Protein AF-A0A3D2M6X4-F1 (afdb_monomer_lite)

Structure (mmCIF, N/CA/C/O ba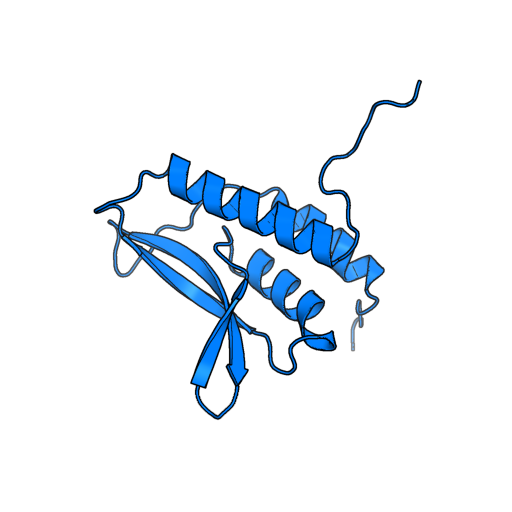ckbone):
data_AF-A0A3D2M6X4-F1
#
_entry.id   AF-A0A3D2M6X4-F1
#
loop_
_atom_site.group_PDB
_atom_site.id
_atom_site.type_symbol
_atom_site.label_atom_id
_atom_site.label_alt_id
_atom_site.label_comp_id
_atom_site.label_asym_id
_atom_site.label_entity_id
_atom_site.label_seq_id
_atom_site.pdbx_PDB_ins_code
_atom_site.Cartn_x
_atom_site.Cartn_y
_atom_site.Cartn_z
_atom_site.occupancy
_atom_site.B_iso_or_equiv
_atom_site.auth_seq_id
_atom_site.auth_comp_id
_atom_site.auth_asym_id
_atom_site.auth_atom_id
_atom_site.pdbx_PDB_model_num
ATOM 1 N N . MET A 1 1 ? 11.487 24.026 19.784 1.00 36.03 1 MET A N 1
ATOM 2 C CA . MET A 1 1 ? 10.449 23.000 19.542 1.00 36.03 1 MET A CA 1
ATOM 3 C C . MET A 1 1 ? 9.763 23.376 18.241 1.00 36.03 1 MET A C 1
ATOM 5 O O . MET A 1 1 ? 8.984 24.315 18.248 1.00 36.03 1 MET A O 1
ATOM 9 N N . LEU A 1 2 ? 10.165 22.782 17.115 1.00 38.72 2 LEU A N 1
ATOM 10 C CA . LEU A 1 2 ? 9.699 23.181 15.782 1.00 38.72 2 LEU A CA 1
ATOM 11 C C . LEU A 1 2 ? 8.630 22.203 15.272 1.00 38.72 2 LEU A C 1
ATOM 13 O O . LEU A 1 2 ? 8.917 21.027 15.087 1.00 38.72 2 LEU A O 1
ATOM 17 N N . ASN A 1 3 ? 7.448 22.786 15.049 1.00 37.22 3 ASN A N 1
ATOM 18 C CA . ASN A 1 3 ? 6.374 22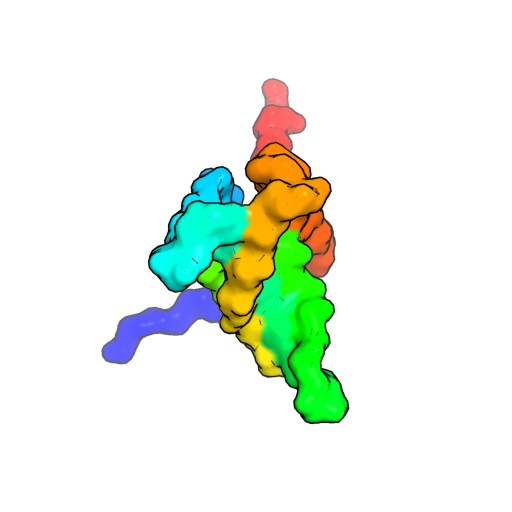.464 14.106 1.00 37.22 3 ASN A CA 1
ATOM 19 C C . ASN A 1 3 ? 5.630 21.128 14.243 1.00 37.22 3 ASN A C 1
ATOM 21 O O . ASN A 1 3 ? 6.162 20.069 13.941 1.00 37.22 3 ASN A O 1
ATOM 25 N N . ALA A 1 4 ? 4.339 21.221 14.578 1.00 44.97 4 ALA A N 1
ATOM 26 C CA . ALA A 1 4 ? 3.340 20.214 14.236 1.00 44.97 4 ALA A CA 1
ATOM 27 C C . ALA A 1 4 ? 2.764 20.543 12.845 1.00 44.97 4 ALA A C 1
ATOM 29 O O . ALA A 1 4 ? 2.115 21.583 12.712 1.00 44.97 4 ALA A O 1
ATOM 30 N N . PRO A 1 5 ? 2.974 19.712 11.813 1.00 55.03 5 PRO A N 1
ATOM 31 C CA . PRO A 1 5 ? 2.240 19.798 10.561 1.00 55.03 5 PRO A CA 1
ATOM 32 C C . PRO A 1 5 ? 1.210 18.660 10.515 1.00 55.03 5 PRO A C 1
ATOM 34 O O . PRO A 1 5 ? 1.359 17.712 9.753 1.00 55.03 5 PRO A O 1
ATOM 37 N N . ASP A 1 6 ? 0.199 18.697 11.384 1.00 58.09 6 ASP A N 1
ATOM 38 C CA . ASP A 1 6 ? -0.730 17.566 11.548 1.00 58.09 6 ASP A CA 1
ATOM 39 C C . ASP A 1 6 ? -2.184 17.942 11.252 1.00 58.09 6 ASP A C 1
ATOM 41 O O . ASP A 1 6 ? -3.115 17.482 11.915 1.00 58.09 6 ASP A O 1
ATOM 45 N N . THR A 1 7 ? -2.419 18.770 10.230 1.00 69.00 7 THR A N 1
ATOM 46 C CA . THR A 1 7 ? -3.751 18.787 9.617 1.00 69.00 7 THR A CA 1
ATOM 47 C C . THR A 1 7 ? -3.844 17.699 8.552 1.00 69.00 7 THR A C 1
ATOM 49 O O . THR A 1 7 ? -2.894 17.424 7.821 1.00 69.00 7 THR A O 1
ATOM 52 N N . ILE A 1 8 ? -5.025 17.088 8.413 1.00 66.44 8 ILE A N 1
ATOM 53 C CA . ILE A 1 8 ? -5.297 16.100 7.355 1.00 66.44 8 ILE A CA 1
ATOM 54 C C . ILE A 1 8 ? -4.967 16.681 5.968 1.00 66.44 8 ILE A C 1
ATOM 56 O O . ILE A 1 8 ? -4.516 15.954 5.092 1.00 66.44 8 ILE A O 1
ATOM 60 N N . LYS A 1 9 ? -5.138 17.995 5.763 1.00 68.19 9 LYS A N 1
ATOM 61 C CA . LYS A 1 9 ? -4.785 18.674 4.507 1.00 68.19 9 LYS A CA 1
ATOM 62 C C . LYS A 1 9 ? -3.282 18.621 4.214 1.00 68.19 9 LYS A C 1
ATOM 64 O O . LYS A 1 9 ? -2.916 18.292 3.089 1.00 68.19 9 LYS A O 1
ATOM 69 N N . ASP A 1 10 ? -2.440 18.863 5.215 1.00 76.69 10 ASP A N 1
ATOM 70 C CA . ASP A 1 10 ? -0.980 18.808 5.064 1.00 76.69 10 ASP A CA 1
ATOM 71 C C . ASP A 1 10 ? -0.510 17.382 4.764 1.00 76.69 10 ASP A C 1
ATOM 73 O O . ASP A 1 10 ? 0.321 17.160 3.886 1.00 76.69 10 ASP A O 1
ATOM 77 N N . GLN A 1 11 ? -1.119 16.394 5.422 1.00 70.69 11 GLN A N 1
ATOM 78 C CA . GLN A 1 11 ? -0.816 14.981 5.199 1.00 70.69 11 GLN A CA 1
ATOM 79 C C . GLN A 1 11 ? -1.263 14.503 3.805 1.00 70.69 11 GLN A C 1
ATOM 81 O O . GLN A 1 11 ? -0.564 13.724 3.161 1.00 70.69 11 GLN A O 1
ATOM 86 N N . ARG A 1 12 ? -2.388 15.014 3.282 1.00 76.50 12 ARG A N 1
ATOM 87 C CA . ARG A 1 12 ? -2.836 14.756 1.900 1.00 76.50 12 ARG A CA 1
ATOM 88 C C . ARG A 1 12 ? -1.879 15.346 0.865 1.00 76.50 12 ARG A C 1
ATOM 90 O O . ARG A 1 12 ? -1.512 14.657 -0.082 1.00 76.50 12 ARG A O 1
ATOM 97 N N . ALA A 1 13 ? -1.455 16.597 1.053 1.00 77.75 13 ALA A N 1
ATOM 98 C CA . ALA A 1 13 ? -0.470 17.238 0.182 1.00 77.75 13 ALA A CA 1
ATOM 99 C C . ALA A 1 13 ? 0.874 16.492 0.212 1.00 77.75 13 ALA A C 1
ATOM 101 O O . ALA A 1 13 ? 1.502 16.293 -0.827 1.00 77.75 13 ALA A O 1
ATOM 102 N N . ARG A 1 14 ? 1.270 16.004 1.392 1.00 78.56 14 ARG A N 1
ATOM 103 C CA . ARG A 1 14 ? 2.463 15.176 1.557 1.00 78.56 14 ARG A CA 1
ATOM 104 C C . ARG A 1 14 ? 2.349 13.834 0.842 1.00 78.56 14 ARG A C 1
ATOM 106 O O . ARG A 1 14 ? 3.314 13.416 0.209 1.00 78.56 14 ARG A O 1
ATOM 113 N N . LEU A 1 15 ? 1.186 13.178 0.893 1.00 80.44 15 LEU A N 1
ATOM 114 C CA . LEU A 1 15 ? 0.968 11.930 0.157 1.00 80.44 15 LEU A CA 1
ATOM 115 C C . LEU A 1 15 ? 1.148 12.153 -1.348 1.00 80.44 15 LEU A C 1
ATOM 117 O O . LEU A 1 15 ? 1.831 11.370 -1.998 1.00 80.44 15 LEU A O 1
ATOM 121 N N . LEU A 1 16 ? 0.604 13.250 -1.885 1.00 80.25 16 LEU A N 1
ATOM 122 C CA . LEU A 1 16 ? 0.781 13.611 -3.293 1.00 80.25 16 LEU A CA 1
ATOM 123 C C . LEU A 1 16 ? 2.257 13.812 -3.653 1.00 80.25 16 LEU A C 1
ATOM 125 O O . LEU A 1 16 ? 2.688 13.326 -4.693 1.00 80.25 16 LEU A O 1
ATOM 129 N N . SER A 1 17 ? 3.044 14.480 -2.802 1.00 79.38 17 SER A N 1
ATOM 130 C CA . SER A 1 17 ? 4.460 14.727 -3.097 1.00 79.38 17 SER A CA 1
ATOM 131 C C . SER A 1 17 ? 5.309 13.455 -3.075 1.00 79.38 17 SER A C 1
ATOM 133 O O . SER A 1 17 ? 6.192 13.300 -3.914 1.00 79.38 17 SER A O 1
ATOM 135 N N . VAL A 1 18 ? 5.050 12.533 -2.142 1.00 80.81 18 VAL A N 1
ATOM 136 C CA . VAL A 1 18 ? 5.830 11.284 -2.022 1.00 80.81 18 VAL A CA 1
ATOM 137 C C . VAL A 1 18 ? 5.365 10.205 -3.005 1.00 80.81 18 VAL A C 1
ATOM 139 O O . VAL A 1 18 ? 6.165 9.362 -3.408 1.00 80.81 18 VAL A O 1
ATOM 142 N N . ALA A 1 19 ? 4.109 10.265 -3.463 1.00 78.75 19 ALA A N 1
ATOM 143 C CA . ALA A 1 19 ? 3.571 9.385 -4.500 1.00 78.75 19 ALA A CA 1
ATOM 144 C C . ALA A 1 19 ? 4.159 9.652 -5.901 1.00 78.75 19 ALA A C 1
ATOM 146 O O . ALA A 1 19 ? 3.907 8.883 -6.823 1.00 78.75 19 ALA A O 1
ATOM 147 N N . LEU A 1 20 ? 4.972 10.699 -6.084 1.00 78.50 20 LEU A N 1
ATOM 148 C CA . LEU A 1 20 ? 5.693 10.944 -7.341 1.00 78.50 20 LEU A CA 1
ATOM 149 C C . LEU A 1 20 ? 6.860 9.968 -7.565 1.00 78.50 20 LEU A C 1
ATOM 151 O O . LEU A 1 20 ? 7.387 9.881 -8.672 1.00 78.50 20 LEU A O 1
ATOM 155 N N . ILE A 1 21 ? 7.282 9.242 -6.528 1.00 82.12 21 ILE A N 1
ATOM 156 C CA . ILE A 1 21 ? 8.440 8.349 -6.592 1.00 82.12 21 ILE A CA 1
ATOM 157 C C . ILE A 1 21 ? 7.980 6.955 -7.027 1.00 82.12 21 ILE A C 1
ATOM 159 O O . ILE A 1 21 ? 7.224 6.302 -6.314 1.00 82.12 21 ILE A O 1
ATOM 163 N N . GLU A 1 22 ? 8.452 6.473 -8.177 1.00 83.88 22 GLU A N 1
ATOM 164 C CA . GLU A 1 22 ? 8.114 5.142 -8.723 1.00 83.88 22 GLU A CA 1
ATOM 165 C C . GLU A 1 22 ? 9.328 4.203 -8.819 1.00 83.88 22 GLU A C 1
ATOM 167 O O . GLU A 1 22 ? 9.406 3.298 -9.657 1.00 83.88 22 GLU A O 1
ATOM 172 N N . GLU A 1 23 ? 10.309 4.415 -7.946 1.00 80.38 23 GLU A N 1
ATOM 173 C CA . GLU A 1 23 ? 11.530 3.622 -7.903 1.00 80.38 23 GLU A CA 1
ATOM 174 C C . GLU A 1 23 ? 11.550 2.694 -6.691 1.00 80.38 23 GLU A C 1
ATOM 176 O O . GLU A 1 23 ? 11.351 3.114 -5.553 1.00 80.38 23 GLU A O 1
ATOM 181 N N . PHE A 1 24 ? 11.823 1.413 -6.944 1.00 79.50 24 PHE A N 1
ATOM 182 C CA . PHE A 1 24 ? 12.049 0.439 -5.882 1.00 79.50 24 PHE A CA 1
ATOM 183 C C . PHE A 1 24 ? 13.455 0.578 -5.319 1.00 79.50 24 PHE A C 1
ATOM 185 O O . PHE A 1 24 ? 14.435 0.518 -6.068 1.00 79.50 24 PHE A O 1
ATOM 192 N N . GLN A 1 25 ? 13.550 0.641 -3.994 1.00 75.38 25 GLN A N 1
ATOM 193 C CA . GLN A 1 25 ? 14.817 0.437 -3.308 1.00 75.38 25 GLN A CA 1
ATOM 194 C C . GLN A 1 25 ? 15.280 -1.016 -3.496 1.00 75.38 25 GLN A C 1
ATOM 196 O O . GLN A 1 25 ? 14.488 -1.968 -3.488 1.00 75.38 25 GLN A O 1
ATOM 201 N N . VAL A 1 26 ? 16.585 -1.192 -3.700 1.00 69.00 26 VAL A N 1
ATOM 202 C CA . VAL A 1 26 ? 17.198 -2.523 -3.721 1.00 69.00 26 VAL A CA 1
ATOM 203 C C . VAL A 1 26 ? 17.213 -3.052 -2.292 1.00 69.00 26 VAL A C 1
ATOM 205 O O . VAL A 1 26 ? 17.621 -2.348 -1.374 1.00 69.00 26 VAL A O 1
ATOM 208 N N . ASN A 1 27 ? 16.772 -4.293 -2.097 1.00 69.62 27 ASN A N 1
ATOM 209 C CA . ASN A 1 27 ? 16.934 -4.949 -0.809 1.00 69.62 27 ASN A CA 1
ATOM 210 C C . ASN A 1 27 ? 18.401 -5.393 -0.668 1.00 69.62 27 ASN A C 1
ATOM 212 O O . ASN A 1 27 ? 18.836 -6.315 -1.357 1.00 69.62 27 ASN A O 1
ATOM 216 N N . GLU A 1 28 ? 19.160 -4.732 0.209 1.00 70.62 28 GLU A N 1
ATOM 217 C CA . GLU A 1 28 ? 20.588 -5.015 0.430 1.00 70.62 28 GLU A CA 1
ATOM 218 C C . GLU A 1 28 ? 20.846 -6.444 0.934 1.00 70.62 28 GLU A C 1
ATOM 220 O O . GLU A 1 28 ? 21.878 -7.037 0.628 1.00 70.62 28 GLU A O 1
ATOM 225 N N . ILE A 1 29 ? 19.892 -7.018 1.673 1.00 72.56 29 ILE A N 1
ATOM 226 C CA . ILE A 1 29 ? 19.977 -8.372 2.237 1.00 72.56 29 ILE A CA 1
ATOM 227 C C . ILE A 1 29 ? 19.613 -9.422 1.178 1.00 72.56 29 ILE A C 1
ATOM 229 O O . ILE A 1 29 ? 20.166 -10.520 1.167 1.00 72.56 29 ILE A O 1
ATOM 233 N N . ALA A 1 30 ? 18.696 -9.091 0.267 1.00 69.94 30 ALA A N 1
ATOM 234 C CA . ALA A 1 30 ? 18.241 -9.977 -0.798 1.00 69.94 30 ALA A CA 1
ATOM 235 C C . ALA A 1 30 ? 18.199 -9.234 -2.150 1.00 69.94 30 ALA A C 1
ATOM 237 O O . ALA A 1 30 ? 17.128 -8.798 -2.568 1.00 69.94 30 ALA A O 1
ATOM 238 N N . PRO A 1 31 ? 19.326 -9.130 -2.881 1.00 68.69 31 PRO A N 1
ATOM 239 C CA . PRO A 1 31 ? 19.444 -8.298 -4.091 1.00 68.69 31 PRO A CA 1
ATOM 240 C C . PRO A 1 31 ? 18.526 -8.696 -5.261 1.00 68.69 31 PRO A C 1
ATOM 242 O O . PRO A 1 31 ? 18.244 -7.888 -6.148 1.00 68.69 31 PRO A O 1
ATOM 245 N N . LEU A 1 32 ? 18.048 -9.947 -5.262 1.00 69.69 32 LEU A N 1
ATOM 246 C CA . LEU A 1 32 ? 17.054 -10.463 -6.213 1.00 69.69 32 LEU A CA 1
ATOM 247 C C . LEU A 1 32 ? 15.610 -10.070 -5.847 1.00 69.69 32 LEU A C 1
ATOM 249 O O . LEU A 1 32 ? 14.692 -10.271 -6.639 1.00 69.69 32 LEU A O 1
ATOM 253 N N . CYS A 1 33 ? 15.403 -9.510 -4.655 1.00 69.75 33 CYS A N 1
ATOM 254 C CA . CYS A 1 33 ? 14.123 -8.998 -4.184 1.00 69.75 33 CYS A CA 1
ATOM 255 C C . CYS A 1 33 ? 14.057 -7.482 -4.369 1.00 69.75 33 CYS A C 1
ATOM 257 O O . CYS A 1 33 ? 15.059 -6.765 -4.284 1.00 69.75 33 CYS A O 1
ATOM 259 N N . ARG A 1 34 ? 12.846 -6.973 -4.588 1.00 74.88 34 ARG A N 1
ATOM 260 C CA . ARG A 1 34 ? 12.573 -5.538 -4.498 1.00 74.88 34 ARG A CA 1
ATOM 261 C C . ARG A 1 34 ? 12.073 -5.231 -3.097 1.00 74.88 34 ARG A C 1
ATOM 263 O O . ARG A 1 34 ? 11.235 -5.959 -2.558 1.00 74.88 34 ARG A O 1
ATOM 270 N N . MET A 1 35 ? 12.624 -4.176 -2.503 1.00 82.00 35 MET A N 1
ATOM 271 C CA . MET A 1 35 ? 12.113 -3.665 -1.244 1.00 82.00 35 MET A CA 1
ATOM 272 C C . MET A 1 35 ? 10.852 -2.862 -1.531 1.00 82.00 35 MET A C 1
ATOM 274 O O . MET A 1 35 ? 10.813 -2.022 -2.429 1.00 82.00 35 MET A O 1
ATOM 278 N N . VAL A 1 36 ? 9.823 -3.157 -0.760 1.00 87.81 36 VAL A N 1
ATOM 279 C CA . VAL A 1 36 ? 8.509 -2.528 -0.827 1.00 87.81 36 VAL A CA 1
ATOM 280 C C . VAL A 1 36 ? 8.020 -2.295 0.585 1.00 87.81 36 VAL A C 1
ATOM 282 O O . VAL A 1 36 ? 8.558 -2.849 1.547 1.00 87.81 36 VAL A O 1
ATOM 285 N N . TRP A 1 37 ? 6.978 -1.493 0.713 1.00 90.94 37 TRP A N 1
ATOM 286 C CA . TRP A 1 37 ? 6.449 -1.137 2.014 1.00 90.94 37 TRP A CA 1
ATOM 287 C C . TRP A 1 37 ? 4.953 -1.399 2.079 1.00 90.94 37 TRP A C 1
ATOM 289 O O . TRP A 1 37 ? 4.227 -1.200 1.109 1.00 90.94 37 TRP A O 1
ATOM 299 N N . GLY A 1 38 ? 4.497 -1.874 3.229 1.00 91.44 38 GLY A N 1
ATOM 300 C CA . GLY A 1 38 ? 3.085 -2.036 3.545 1.00 91.44 38 GLY A CA 1
ATOM 301 C C . GLY A 1 38 ? 2.741 -1.254 4.801 1.00 91.44 38 GLY A C 1
ATOM 302 O O . GLY A 1 38 ? 3.610 -0.921 5.607 1.00 91.44 38 GLY A O 1
ATOM 303 N N . VAL A 1 39 ? 1.463 -0.966 4.984 1.00 92.44 39 VAL A N 1
ATOM 304 C CA . VAL A 1 39 ? 0.915 -0.474 6.239 1.00 92.44 39 VAL A CA 1
ATOM 305 C C . VAL A 1 39 ? 0.206 -1.631 6.913 1.00 92.44 39 VAL A C 1
ATOM 307 O O . VAL A 1 39 ? -0.681 -2.253 6.331 1.00 92.44 39 VAL A O 1
ATOM 310 N N . GLN A 1 40 ? 0.582 -1.887 8.161 1.00 92.88 40 GLN A N 1
ATOM 311 C CA . GLN A 1 40 ? -0.037 -2.898 9.009 1.00 92.88 40 GLN A CA 1
ATOM 312 C C . GLN A 1 40 ? -0.582 -2.247 10.272 1.00 92.88 40 GLN A C 1
ATOM 314 O O . GLN A 1 40 ? -0.068 -1.224 10.735 1.00 92.88 40 GLN A O 1
ATOM 319 N N . HIS A 1 41 ? -1.587 -2.868 10.875 1.00 90.31 41 HIS A N 1
ATOM 320 C CA . HIS A 1 41 ? -2.008 -2.546 12.235 1.00 90.31 41 HIS A CA 1
ATOM 321 C C . HIS A 1 41 ? -2.196 -3.819 13.062 1.00 90.31 41 HIS A C 1
ATOM 323 O O . HIS A 1 41 ? -2.330 -4.911 12.511 1.00 90.31 41 HIS A O 1
ATOM 329 N N . VAL A 1 42 ? -2.173 -3.690 14.391 1.00 84.62 42 VAL A N 1
ATOM 330 C CA . VAL A 1 42 ? -2.411 -4.827 15.286 1.00 84.62 42 VAL A CA 1
ATOM 331 C C . VAL A 1 42 ? -3.899 -4.923 15.590 1.00 84.62 42 VAL A C 1
ATOM 333 O O . VAL A 1 42 ? -4.480 -3.995 16.153 1.00 84.62 42 VAL A O 1
ATOM 336 N N . ARG A 1 43 ? -4.490 -6.067 15.262 1.00 83.06 43 ARG A N 1
ATOM 337 C CA . ARG A 1 43 ? -5.865 -6.432 15.592 1.00 83.06 43 ARG A CA 1
ATOM 338 C C . ARG A 1 43 ? -5.841 -7.799 16.262 1.00 83.06 43 ARG A C 1
ATOM 340 O O . ARG A 1 43 ? -5.244 -8.726 15.731 1.00 83.06 43 ARG A O 1
ATOM 347 N N . ASP A 1 44 ? -6.426 -7.902 17.454 1.00 85.00 44 ASP A N 1
ATOM 348 C CA . ASP A 1 44 ? -6.489 -9.155 18.225 1.00 85.00 44 ASP A CA 1
ATOM 349 C C . ASP A 1 44 ? -5.110 -9.821 18.438 1.00 85.00 44 ASP A C 1
ATOM 351 O O . ASP A 1 44 ? -4.955 -11.037 18.398 1.00 85.00 44 ASP A O 1
ATOM 355 N N . GLY A 1 45 ? -4.070 -8.999 18.633 1.00 84.88 45 GLY A N 1
ATOM 356 C CA . GLY A 1 45 ? -2.684 -9.454 18.807 1.00 84.88 45 GLY A CA 1
ATOM 357 C C . GLY A 1 45 ? -1.973 -9.869 17.512 1.00 84.88 45 GLY A C 1
ATOM 358 O O . GLY A 1 45 ? -0.781 -10.167 17.548 1.00 84.88 45 GLY A O 1
ATOM 359 N N . GLN A 1 46 ? -2.660 -9.842 16.370 1.00 86.12 46 GLN A N 1
ATOM 360 C CA . GLN A 1 46 ? -2.110 -10.190 15.063 1.00 86.12 46 GLN A CA 1
ATOM 361 C C . GLN A 1 46 ? -1.826 -8.940 14.231 1.00 86.12 46 GLN A C 1
ATOM 363 O O . GLN A 1 46 ? -2.569 -7.960 14.282 1.00 86.12 46 GLN A O 1
ATOM 368 N N . ARG A 1 47 ? -0.739 -8.967 13.453 1.00 85.00 47 ARG A N 1
ATOM 369 C CA . ARG A 1 47 ? -0.471 -7.933 12.447 1.00 85.00 47 ARG A CA 1
ATOM 370 C C . ARG A 1 47 ? -1.323 -8.219 11.218 1.00 85.00 47 ARG A C 1
ATOM 372 O O . ARG A 1 47 ? -1.246 -9.312 10.668 1.00 85.00 47 ARG A O 1
ATOM 379 N N . VAL A 1 48 ? -2.112 -7.235 10.811 1.00 88.12 48 VAL A N 1
ATOM 380 C CA . VAL A 1 48 ? -2.979 -7.303 9.634 1.00 88.12 48 VAL A CA 1
ATOM 381 C C . VAL A 1 48 ? -2.535 -6.227 8.653 1.00 88.12 48 VAL A C 1
ATOM 383 O O . VAL A 1 48 ? -2.424 -5.059 9.039 1.00 88.12 48 VAL A O 1
ATOM 386 N N . ASP A 1 49 ? -2.280 -6.619 7.405 1.00 89.69 49 ASP A N 1
ATOM 387 C CA . ASP A 1 49 ? -2.025 -5.691 6.304 1.00 89.69 49 ASP A CA 1
ATOM 388 C C . ASP A 1 49 ? -3.301 -4.902 5.984 1.00 89.69 49 ASP A C 1
ATOM 390 O O . ASP A 1 49 ? -4.374 -5.476 5.798 1.00 89.69 49 ASP A O 1
ATOM 394 N N . ILE A 1 50 ? -3.187 -3.575 5.940 1.00 88.81 50 ILE A N 1
ATOM 395 C CA . ILE A 1 50 ? -4.312 -2.666 5.667 1.00 88.81 50 ILE A CA 1
ATOM 396 C C . ILE A 1 50 ? -4.146 -1.908 4.350 1.00 88.81 50 ILE A C 1
ATOM 398 O O . ILE A 1 50 ? -5.142 -1.597 3.702 1.00 88.81 50 ILE A O 1
ATOM 402 N N . ALA A 1 51 ? -2.910 -1.629 3.931 1.00 89.75 51 ALA A N 1
ATOM 403 C CA . ALA A 1 51 ? -2.610 -1.019 2.640 1.00 89.75 51 ALA A CA 1
ATOM 404 C C . ALA A 1 51 ? -1.193 -1.384 2.183 1.00 89.75 51 ALA A C 1
ATOM 406 O O . ALA A 1 51 ? -0.313 -1.625 3.003 1.00 89.75 51 ALA A O 1
ATOM 407 N N . GLY A 1 52 ? -0.959 -1.394 0.878 1.00 89.44 52 GLY A N 1
ATOM 408 C CA . GLY A 1 52 ? 0.315 -1.763 0.263 1.00 89.44 52 GLY A CA 1
ATOM 409 C C . GLY A 1 52 ? 0.085 -2.633 -0.978 1.00 89.44 52 GLY A C 1
ATOM 410 O O . GLY A 1 52 ? -1.010 -3.183 -1.125 1.00 89.44 52 GLY A O 1
ATOM 411 N N . PRO A 1 53 ? 1.097 -2.804 -1.845 1.00 91.38 53 PRO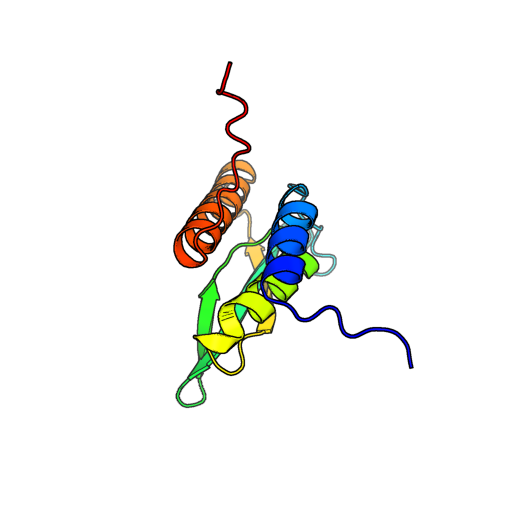 A N 1
ATOM 412 C CA . PRO A 1 53 ? 2.451 -2.239 -1.759 1.00 91.38 53 PRO A CA 1
ATOM 413 C C . PRO A 1 53 ? 2.549 -0.714 -1.930 1.00 91.38 53 PRO A C 1
ATOM 415 O O . PRO A 1 53 ? 1.765 -0.108 -2.650 1.00 91.38 53 PRO A O 1
ATOM 418 N N . PHE A 1 54 ? 3.598 -0.127 -1.353 1.00 90.12 54 PHE A N 1
ATOM 419 C CA . PHE A 1 54 ? 4.109 1.219 -1.630 1.00 90.12 54 PHE A CA 1
ATOM 420 C C . PHE A 1 54 ? 5.566 1.150 -2.097 1.00 90.12 54 PHE A C 1
ATOM 422 O O . PHE A 1 54 ? 6.289 0.205 -1.758 1.00 90.12 54 PHE A O 1
ATOM 429 N N . PHE A 1 55 ? 6.000 2.150 -2.870 1.00 88.81 55 PHE A N 1
ATOM 430 C CA . PHE A 1 55 ? 7.356 2.184 -3.430 1.00 88.81 55 PHE A 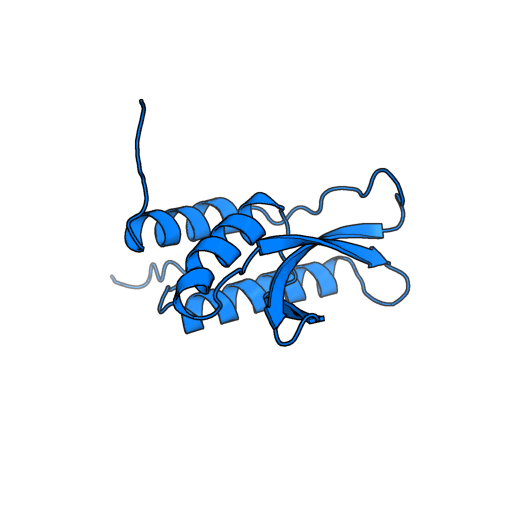CA 1
ATOM 431 C C . PHE A 1 55 ? 8.409 2.511 -2.369 1.00 88.81 55 PHE A C 1
ATOM 433 O O . PHE A 1 55 ? 9.508 1.958 -2.397 1.00 88.81 55 PHE A O 1
ATOM 440 N N . THR A 1 56 ? 8.076 3.394 -1.425 1.00 88.62 56 THR A N 1
ATOM 441 C CA . THR A 1 56 ? 9.027 3.911 -0.435 1.00 88.62 56 THR A CA 1
ATOM 442 C C . THR A 1 56 ? 8.503 3.793 0.992 1.00 88.62 56 THR A C 1
ATOM 444 O O . THR A 1 56 ? 7.298 3.712 1.241 1.00 88.62 56 THR A O 1
ATOM 447 N N . GLU A 1 57 ? 9.432 3.821 1.949 1.00 90.06 57 GLU A N 1
ATOM 448 C CA . GLU A 1 57 ? 9.093 3.873 3.370 1.00 90.06 57 GLU A CA 1
ATOM 449 C C . GLU A 1 57 ? 8.285 5.120 3.710 1.00 90.06 57 GLU A C 1
ATOM 451 O O . GLU A 1 57 ? 7.310 5.051 4.458 1.00 90.06 57 GLU A O 1
ATOM 456 N N . GLU A 1 58 ? 8.711 6.268 3.184 1.00 88.69 58 GLU A N 1
ATOM 457 C CA . GLU A 1 58 ? 8.083 7.545 3.487 1.00 88.69 58 GLU A CA 1
ATOM 458 C C . GLU A 1 58 ? 6.629 7.557 3.021 1.00 88.69 58 GLU A C 1
ATOM 460 O O . GLU A 1 58 ? 5.745 7.940 3.788 1.00 88.69 58 GLU A O 1
ATOM 465 N N . GLU A 1 59 ? 6.372 7.044 1.819 1.00 88.50 59 GLU A N 1
ATOM 466 C CA . GLU A 1 59 ? 5.022 6.893 1.294 1.00 88.50 59 GLU A CA 1
ATOM 467 C C . GLU A 1 59 ? 4.147 6.031 2.213 1.00 88.50 59 GLU A C 1
ATOM 469 O O . GLU A 1 59 ? 3.053 6.449 2.601 1.00 88.50 59 GLU A O 1
ATOM 474 N N . ALA A 1 60 ? 4.644 4.866 2.638 1.00 90.50 60 ALA A N 1
ATOM 475 C CA . ALA A 1 60 ? 3.916 4.000 3.559 1.00 90.50 60 ALA A CA 1
ATOM 476 C C . ALA A 1 60 ? 3.703 4.650 4.937 1.00 90.50 60 ALA A C 1
ATOM 478 O O . ALA A 1 60 ? 2.665 4.439 5.564 1.00 90.50 60 ALA A O 1
ATOM 479 N N . ARG A 1 61 ? 4.651 5.457 5.433 1.00 90.62 61 ARG A N 1
ATOM 480 C CA . ARG A 1 61 ? 4.499 6.186 6.705 1.00 90.62 61 ARG A CA 1
ATOM 481 C C . ARG A 1 61 ? 3.404 7.242 6.605 1.00 90.62 61 ARG A C 1
ATOM 483 O O . ARG A 1 61 ? 2.531 7.273 7.469 1.00 90.62 61 ARG A O 1
ATOM 490 N N . THR A 1 62 ? 3.397 8.038 5.538 1.00 89.38 62 THR A N 1
ATOM 491 C CA . THR A 1 62 ? 2.337 9.024 5.291 1.00 89.38 62 THR A CA 1
ATOM 492 C C . THR A 1 62 ? 0.978 8.345 5.112 1.00 89.38 62 THR A C 1
ATOM 494 O O . THR A 1 62 ? -0.008 8.780 5.706 1.00 89.38 62 THR A O 1
ATOM 497 N N . ALA A 1 63 ? 0.916 7.227 4.381 1.00 89.38 63 ALA A N 1
ATOM 498 C CA . ALA A 1 63 ? -0.296 6.418 4.274 1.00 89.38 63 ALA A CA 1
ATOM 499 C C . ALA A 1 63 ? -0.774 5.906 5.645 1.00 89.38 63 ALA A C 1
ATOM 501 O O . ALA A 1 63 ? -1.958 5.997 5.966 1.00 89.38 63 ALA A O 1
ATOM 502 N N . ALA A 1 64 ? 0.138 5.414 6.488 1.00 91.25 64 ALA A N 1
ATOM 503 C CA . ALA A 1 64 ? -0.187 4.963 7.837 1.00 91.25 64 ALA A CA 1
ATOM 504 C C . ALA A 1 64 ? -0.756 6.095 8.700 1.00 91.25 64 ALA A C 1
ATOM 506 O O . ALA A 1 64 ? -1.762 5.889 9.379 1.00 91.25 64 ALA A O 1
ATOM 507 N N . ASP A 1 65 ? -0.145 7.281 8.660 1.00 89.88 65 ASP A N 1
ATOM 508 C CA . ASP A 1 65 ? -0.608 8.460 9.394 1.00 89.88 65 ASP A CA 1
ATOM 509 C C . ASP A 1 65 ? -2.030 8.862 8.969 1.00 89.88 65 ASP A C 1
ATOM 511 O O . ASP A 1 65 ? -2.875 9.129 9.825 1.00 89.88 65 ASP A O 1
ATOM 515 N N . LEU A 1 66 ? -2.327 8.806 7.667 1.00 87.56 66 LEU A N 1
ATOM 516 C CA . LEU A 1 66 ? -3.659 9.075 7.114 1.00 87.56 66 LEU A CA 1
ATOM 517 C C . LEU A 1 66 ? -4.699 8.010 7.489 1.00 87.56 66 LEU A C 1
ATOM 519 O O . LEU A 1 66 ? -5.871 8.338 7.655 1.00 87.56 66 LEU A O 1
ATOM 523 N N . LEU A 1 67 ? -4.283 6.751 7.654 1.00 88.56 67 LEU A N 1
ATOM 524 C CA . LEU A 1 67 ? -5.159 5.632 8.020 1.00 88.56 67 LEU A CA 1
ATOM 525 C C . LEU A 1 67 ? -5.375 5.491 9.532 1.00 88.56 67 LEU A C 1
ATOM 527 O O . LEU A 1 67 ? -6.323 4.824 9.945 1.00 88.56 67 LEU A O 1
ATOM 531 N N . ARG A 1 68 ? -4.550 6.122 10.379 1.00 87.38 68 ARG A N 1
ATOM 532 C CA . ARG A 1 68 ? -4.667 6.049 11.850 1.00 87.38 68 ARG A CA 1
ATOM 533 C C . ARG A 1 68 ? -6.049 6.382 12.423 1.00 87.38 68 ARG A C 1
ATOM 535 O O . ARG A 1 68 ? -6.407 5.720 13.401 1.00 87.38 68 ARG A O 1
ATOM 542 N N . PRO A 1 69 ? -6.820 7.354 11.892 1.00 86.75 69 PRO A N 1
ATOM 543 C CA . PRO A 1 69 ? -8.169 7.632 12.383 1.00 86.75 69 PRO A CA 1
ATOM 544 C C . PRO A 1 69 ? -9.109 6.423 12.275 1.00 86.75 69 PRO A C 1
ATOM 546 O O . PRO A 1 69 ? -9.923 6.207 13.168 1.00 86.75 69 PRO A O 1
ATOM 549 N N . SER A 1 70 ? -8.960 5.612 11.222 1.00 85.38 70 SER A N 1
ATOM 550 C CA . SER A 1 70 ? -9.781 4.421 10.958 1.00 85.38 70 SER A CA 1
ATOM 551 C C . SER A 1 70 ? -9.144 3.129 11.481 1.00 85.38 70 SER A C 1
ATOM 553 O O . SER A 1 70 ? -9.840 2.196 11.875 1.00 85.38 70 SER A O 1
ATOM 555 N N . HIS A 1 71 ? -7.813 3.079 11.531 1.00 84.81 71 HIS A N 1
ATOM 556 C CA . HIS A 1 71 ? -7.018 1.920 11.919 1.00 84.81 71 HIS A CA 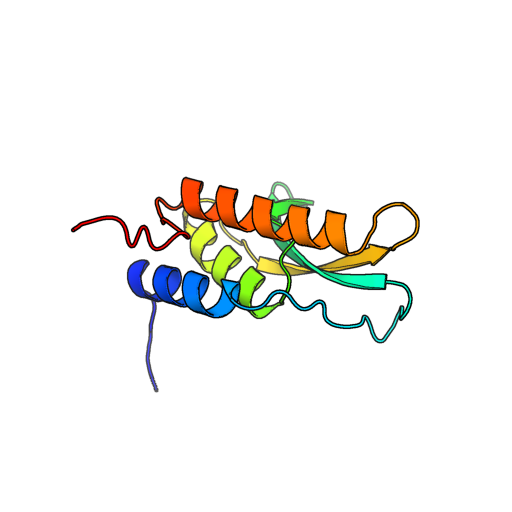1
ATOM 557 C C . HIS A 1 71 ? -6.023 2.323 13.007 1.00 84.81 71 HIS A C 1
ATOM 559 O O . HIS A 1 71 ? -4.845 2.591 12.749 1.00 84.81 71 HIS A O 1
ATOM 565 N N . ARG A 1 72 ? -6.496 2.361 14.259 1.00 85.12 72 ARG A N 1
ATOM 566 C CA . ARG A 1 72 ? -5.643 2.694 15.406 1.00 85.12 72 ARG A CA 1
ATOM 567 C C . ARG A 1 72 ? -4.399 1.798 15.406 1.00 85.12 72 ARG A C 1
ATOM 569 O O . ARG A 1 72 ? -4.500 0.577 15.351 1.00 85.12 72 ARG A O 1
ATOM 576 N N . GLY A 1 73 ? -3.226 2.425 15.490 1.00 86.56 73 GLY A N 1
ATOM 577 C CA . GLY A 1 73 ? -1.944 1.719 15.503 1.00 86.56 73 GLY A CA 1
ATOM 578 C C . GLY A 1 73 ? -1.377 1.364 14.125 1.00 86.56 73 GLY A C 1
ATOM 579 O O . GLY A 1 73 ? -0.388 0.637 14.089 1.00 86.56 73 GLY A O 1
ATOM 580 N N . ALA A 1 74 ? -1.944 1.882 13.028 1.00 90.88 74 ALA A N 1
ATOM 581 C CA . ALA A 1 74 ? -1.362 1.766 11.692 1.00 90.88 74 ALA A CA 1
ATOM 582 C C . ALA A 1 74 ? 0.096 2.265 11.652 1.00 90.88 74 ALA A C 1
ATOM 584 O O . ALA A 1 74 ? 0.411 3.361 12.144 1.00 90.88 74 ALA A O 1
ATOM 585 N N . ARG A 1 75 ? 0.985 1.446 11.078 1.00 91.62 75 ARG A N 1
ATOM 586 C CA . ARG A 1 75 ? 2.420 1.717 10.910 1.00 91.62 75 ARG A CA 1
ATOM 587 C C . ARG A 1 75 ? 2.940 1.125 9.604 1.00 91.62 75 ARG A C 1
ATOM 589 O O . ARG A 1 75 ? 2.457 0.088 9.160 1.00 91.62 75 ARG A O 1
ATOM 596 N N . ALA A 1 76 ? 3.951 1.775 9.039 1.00 92.31 76 ALA A N 1
ATOM 597 C CA . ALA A 1 76 ? 4.695 1.256 7.902 1.00 92.31 76 ALA A CA 1
ATOM 598 C C . ALA A 1 76 ? 5.610 0.103 8.330 1.00 92.31 76 ALA A C 1
ATOM 600 O O . ALA A 1 76 ? 6.272 0.185 9.368 1.00 92.31 76 ALA A O 1
ATOM 601 N N . TYR A 1 77 ? 5.670 -0.937 7.508 1.00 88.88 77 TYR A N 1
ATOM 602 C CA . TYR A 1 77 ? 6.570 -2.069 7.667 1.00 88.88 77 TYR A CA 1
ATOM 603 C C . TYR A 1 77 ? 7.226 -2.411 6.330 1.00 88.88 77 TYR A C 1
ATOM 605 O O . TYR A 1 77 ? 6.558 -2.351 5.291 1.00 88.88 77 TYR A O 1
ATOM 613 N N . PRO A 1 78 ? 8.518 -2.781 6.344 1.00 86.88 78 PRO A N 1
ATOM 614 C CA . PRO A 1 78 ? 9.165 -3.281 5.151 1.00 86.88 78 PRO A CA 1
ATOM 615 C C . PRO A 1 78 ? 8.576 -4.647 4.812 1.00 86.88 78 PRO A C 1
ATOM 617 O O . PRO A 1 78 ? 8.430 -5.518 5.672 1.00 86.88 78 PRO A O 1
ATOM 620 N N . ALA A 1 79 ? 8.277 -4.834 3.539 1.00 78.56 79 ALA A N 1
ATOM 621 C CA . ALA A 1 79 ? 8.003 -6.124 2.948 1.00 78.56 79 ALA A CA 1
ATOM 622 C C . ALA A 1 79 ? 9.111 -6.431 1.932 1.00 78.56 79 ALA A C 1
ATOM 624 O O . ALA A 1 79 ? 9.814 -5.549 1.433 1.00 78.56 79 ALA A O 1
ATOM 625 N N . SER A 1 80 ? 9.318 -7.709 1.655 1.00 70.06 80 SER A N 1
ATOM 626 C CA . SER A 1 80 ? 10.208 -8.144 0.582 1.00 70.06 80 SER A CA 1
ATOM 627 C C . SER A 1 80 ? 9.357 -8.862 -0.445 1.00 70.06 80 SER A C 1
ATOM 629 O O . SER A 1 80 ? 8.728 -9.861 -0.106 1.00 70.06 80 SER A O 1
ATOM 631 N N . TRP A 1 81 ? 9.332 -8.358 -1.681 1.00 68.69 81 TRP A N 1
ATOM 632 C CA . TRP A 1 81 ? 8.717 -9.071 -2.799 1.00 68.69 81 TRP A CA 1
ATOM 633 C C . TRP A 1 81 ? 9.815 -9.691 -3.666 1.00 68.69 81 TRP A C 1
ATOM 635 O O . TRP A 1 81 ? 10.716 -9.008 -4.164 1.00 68.69 81 TRP A O 1
ATOM 645 N N . THR A 1 82 ? 9.757 -11.012 -3.810 1.00 57.59 82 THR A N 1
ATOM 646 C CA . THR A 1 82 ? 10.637 -11.812 -4.662 1.00 57.59 82 THR A CA 1
ATOM 647 C C . THR A 1 82 ? 10.133 -11.782 -6.103 1.00 57.59 82 THR A C 1
ATOM 649 O O . THR A 1 82 ? 8.957 -12.014 -6.365 1.00 57.59 82 THR A O 1
ATOM 652 N N . ALA A 1 83 ? 11.037 -11.560 -7.059 1.00 54.16 83 ALA A N 1
ATOM 653 C CA . ALA A 1 83 ? 10.741 -11.544 -8.496 1.00 54.16 83 ALA A CA 1
ATOM 654 C C . ALA A 1 83 ? 10.428 -12.932 -9.101 1.00 54.16 83 ALA A C 1
ATOM 656 O O . ALA A 1 83 ? 10.378 -13.061 -10.319 1.00 54.16 83 ALA A O 1
ATOM 657 N N . ALA A 1 84 ? 10.274 -13.976 -8.276 1.00 60.06 84 ALA A N 1
ATOM 658 C CA . ALA A 1 84 ? 10.129 -15.354 -8.747 1.00 60.06 84 ALA A CA 1
ATOM 659 C C . ALA A 1 84 ? 8.836 -15.582 -9.554 1.00 60.06 84 ALA A C 1
ATOM 661 O O . ALA A 1 84 ? 8.844 -16.430 -10.437 1.00 60.06 84 ALA A O 1
ATOM 662 N N . ASP A 1 85 ? 7.786 -14.781 -9.314 1.00 57.69 85 ASP A N 1
ATOM 663 C CA . ASP A 1 85 ? 6.466 -14.973 -9.939 1.00 57.69 85 ASP A CA 1
ATOM 664 C C . ASP A 1 85 ? 5.859 -13.700 -10.565 1.00 57.69 85 ASP A C 1
ATOM 666 O O . ASP A 1 85 ? 4.828 -13.770 -11.228 1.00 57.69 85 ASP A O 1
ATOM 670 N N . ILE A 1 86 ? 6.455 -12.521 -10.349 1.00 71.00 86 ILE A N 1
ATOM 671 C CA . ILE A 1 86 ? 5.851 -11.216 -10.677 1.00 71.00 86 ILE A CA 1
ATOM 672 C C . ILE A 1 86 ? 6.919 -10.295 -11.276 1.00 71.00 86 ILE A C 1
ATOM 674 O O . ILE A 1 86 ? 8.022 -10.171 -10.732 1.00 71.00 86 ILE A O 1
ATOM 678 N N . THR A 1 87 ? 6.613 -9.630 -12.394 1.00 80.31 87 THR A N 1
ATOM 679 C CA . THR A 1 87 ? 7.564 -8.713 -13.035 1.00 80.31 87 THR A CA 1
ATOM 680 C C . THR A 1 87 ? 7.688 -7.395 -12.261 1.00 80.31 87 THR A C 1
ATOM 682 O O . THR A 1 87 ? 6.827 -7.016 -11.467 1.00 80.31 87 THR A O 1
ATOM 685 N N . ARG A 1 88 ? 8.757 -6.624 -12.520 1.00 80.31 88 ARG A N 1
ATOM 686 C CA . ARG A 1 88 ? 8.885 -5.254 -11.979 1.00 80.31 88 ARG A CA 1
ATOM 687 C C . ARG A 1 88 ? 7.680 -4.382 -12.354 1.00 80.31 88 ARG A C 1
ATOM 689 O O . ARG A 1 88 ? 7.309 -3.516 -11.567 1.00 80.31 88 ARG A O 1
ATOM 696 N N . LEU A 1 89 ? 7.125 -4.582 -13.551 1.00 83.25 89 LEU A N 1
ATOM 697 C CA . LEU A 1 89 ? 5.991 -3.810 -14.046 1.00 83.25 89 LEU A CA 1
ATOM 698 C C . LEU A 1 89 ? 4.727 -4.136 -13.251 1.00 83.25 89 LEU A C 1
ATOM 700 O O . LEU A 1 89 ? 4.114 -3.221 -12.717 1.00 83.25 89 LEU A O 1
ATOM 704 N N . ASP A 1 90 ? 4.427 -5.421 -13.067 1.00 85.50 90 ASP A N 1
ATOM 705 C CA . ASP A 1 90 ? 3.274 -5.867 -12.276 1.00 85.50 90 ASP A CA 1
ATOM 706 C C . ASP A 1 90 ? 3.337 -5.341 -10.833 1.00 85.50 90 ASP A C 1
ATOM 708 O O . ASP A 1 90 ? 2.334 -4.908 -10.266 1.00 85.50 90 ASP A O 1
ATOM 712 N N . LEU A 1 91 ? 4.535 -5.328 -10.236 1.00 84.44 91 LEU A N 1
ATOM 713 C CA . LEU A 1 91 ? 4.731 -4.775 -8.898 1.00 84.44 91 LEU A CA 1
ATOM 714 C C . LEU A 1 91 ? 4.506 -3.256 -8.868 1.00 84.44 91 LEU A C 1
ATOM 716 O O . LEU A 1 91 ? 3.868 -2.749 -7.947 1.00 84.44 91 LEU A O 1
ATOM 720 N N . ALA A 1 92 ? 5.006 -2.527 -9.870 1.00 86.62 92 ALA A N 1
ATOM 721 C CA . ALA A 1 92 ? 4.770 -1.089 -9.987 1.00 86.62 92 ALA A CA 1
ATOM 722 C C . ALA A 1 92 ? 3.276 -0.779 -10.171 1.00 86.62 92 ALA A C 1
ATOM 724 O O . ALA A 1 92 ? 2.759 0.145 -9.541 1.00 86.62 92 ALA A O 1
ATOM 725 N N . ASP A 1 93 ? 2.563 -1.579 -10.962 1.00 89.06 93 ASP A N 1
ATOM 726 C CA . ASP A 1 93 ? 1.120 -1.442 -11.156 1.00 89.06 93 ASP A CA 1
ATOM 727 C C . ASP A 1 93 ? 0.340 -1.747 -9.874 1.00 89.06 93 ASP A C 1
ATOM 729 O O . ASP A 1 93 ? -0.597 -1.019 -9.541 1.00 89.06 93 ASP A O 1
ATOM 733 N N . ALA A 1 94 ? 0.766 -2.737 -9.083 1.00 88.56 94 ALA A N 1
ATOM 734 C CA . ALA A 1 94 ? 0.192 -2.998 -7.764 1.00 88.56 94 ALA A CA 1
ATOM 735 C C . ALA A 1 94 ? 0.385 -1.811 -6.800 1.00 88.56 94 ALA A C 1
ATOM 737 O O . ALA A 1 94 ? -0.548 -1.448 -6.072 1.00 88.56 94 ALA A O 1
ATOM 738 N N . CYS A 1 95 ? 1.555 -1.162 -6.817 1.00 89.31 95 CYS A N 1
ATOM 739 C CA . CYS A 1 95 ? 1.790 0.053 -6.036 1.00 89.31 95 CYS A CA 1
ATOM 740 C C . CYS A 1 95 ? 0.871 1.199 -6.485 1.00 89.31 95 CYS A C 1
ATOM 742 O O . CYS A 1 95 ? 0.212 1.833 -5.659 1.00 89.31 95 CYS A O 1
ATOM 744 N N . ARG A 1 96 ? 0.770 1.449 -7.798 1.00 88.62 96 ARG A N 1
ATOM 745 C CA . ARG A 1 96 ? -0.116 2.486 -8.358 1.00 88.62 96 ARG A CA 1
ATOM 746 C C . ARG A 1 96 ? -1.586 2.224 -8.038 1.00 88.62 96 ARG A C 1
ATOM 748 O O . ARG A 1 96 ? -2.299 3.140 -7.635 1.00 88.62 96 ARG A O 1
ATOM 755 N N . ALA A 1 97 ? -2.035 0.977 -8.148 1.00 88.88 97 ALA A N 1
ATOM 756 C CA . ALA A 1 97 ? -3.393 0.588 -7.787 1.00 88.88 97 ALA A CA 1
ATOM 757 C C . ALA A 1 97 ? -3.670 0.814 -6.292 1.00 88.88 97 ALA A C 1
ATOM 759 O O . ALA A 1 97 ? -4.752 1.270 -5.921 1.00 88.88 97 ALA A O 1
ATOM 760 N N . THR A 1 98 ? -2.690 0.537 -5.430 1.00 89.50 98 THR A N 1
ATOM 761 C CA . THR A 1 98 ? -2.785 0.808 -3.989 1.00 89.50 98 THR A CA 1
ATOM 762 C C . THR A 1 98 ? -2.910 2.301 -3.708 1.00 89.50 98 THR A C 1
ATOM 764 O O . THR A 1 98 ? -3.769 2.694 -2.918 1.00 89.50 98 THR A O 1
ATOM 767 N N . ARG A 1 99 ? -2.120 3.142 -4.388 1.00 88.69 99 ARG A N 1
ATOM 768 C CA . ARG A 1 99 ? -2.245 4.606 -4.308 1.00 88.69 99 ARG A CA 1
ATOM 769 C C . ARG A 1 99 ? -3.649 5.066 -4.667 1.00 88.69 99 ARG A C 1
ATOM 771 O O . ARG A 1 99 ? -4.250 5.795 -3.886 1.00 88.69 99 ARG A O 1
ATOM 778 N N . GLY A 1 100 ? -4.171 4.606 -5.806 1.00 86.00 100 GLY A N 1
ATOM 779 C CA . GLY A 1 100 ? -5.525 4.931 -6.259 1.00 86.00 100 GLY A CA 1
ATOM 780 C C . GLY A 1 100 ? -6.572 4.597 -5.198 1.00 86.00 100 GLY A C 1
ATOM 781 O O . GLY A 1 100 ? -7.310 5.474 -4.766 1.00 86.00 100 GLY A O 1
ATOM 782 N N . LYS A 1 101 ? -6.544 3.367 -4.670 1.00 88.25 101 LYS A N 1
ATOM 783 C CA . LYS A 1 101 ? -7.466 2.934 -3.606 1.00 88.25 101 LYS A CA 1
ATOM 784 C C . LYS A 1 101 ? -7.358 3.783 -2.342 1.00 88.25 101 LYS A C 1
ATOM 786 O O . LYS A 1 101 ? -8.380 4.141 -1.762 1.00 88.25 101 LYS A O 1
ATOM 791 N N . LEU A 1 102 ? -6.138 4.088 -1.899 1.00 87.12 102 LEU A N 1
ATOM 792 C CA . LEU A 1 102 ? -5.919 4.915 -0.714 1.00 87.12 102 LEU A CA 1
ATOM 793 C C . LEU A 1 102 ? -6.455 6.332 -0.935 1.00 87.12 102 LEU A C 1
ATOM 795 O O . LEU A 1 102 ? -7.093 6.903 -0.056 1.00 87.12 102 LEU A O 1
ATOM 799 N N . ALA A 1 103 ? -6.218 6.896 -2.113 1.00 84.75 103 ALA A N 1
ATOM 800 C CA . ALA A 1 103 ? -6.700 8.218 -2.457 1.00 84.75 103 ALA A CA 1
ATOM 801 C C . ALA A 1 103 ? -8.227 8.275 -2.541 1.00 84.75 103 ALA A C 1
ATOM 803 O O . ALA A 1 103 ? -8.815 9.176 -1.945 1.00 84.75 103 ALA A O 1
ATOM 804 N N . ASP A 1 104 ? -8.868 7.276 -3.149 1.00 85.31 104 ASP A N 1
ATOM 805 C CA . ASP A 1 104 ? -10.327 7.146 -3.184 1.00 85.31 104 ASP A CA 1
ATOM 806 C C . ASP A 1 104 ? -10.912 7.068 -1.766 1.00 85.31 104 ASP A C 1
ATOM 808 O O . ASP A 1 104 ? -11.833 7.813 -1.427 1.00 85.31 104 ASP A O 1
ATOM 812 N N . GLN A 1 105 ? -10.335 6.230 -0.894 1.00 83.00 105 GLN A N 1
ATOM 813 C CA . GLN A 1 105 ? -10.747 6.107 0.513 1.00 83.00 105 GLN A CA 1
ATOM 814 C C . GLN A 1 105 ? -10.618 7.421 1.287 1.00 83.00 105 GLN A C 1
ATOM 816 O O . GLN A 1 105 ? -11.407 7.701 2.190 1.00 83.00 105 GLN A O 1
ATOM 821 N N . LEU A 1 106 ? -9.618 8.229 0.943 1.00 77.81 106 LEU A N 1
ATOM 822 C CA . LEU A 1 106 ? -9.359 9.512 1.578 1.00 77.81 106 LEU A CA 1
ATOM 823 C C . LEU A 1 106 ? -10.056 10.682 0.872 1.00 77.81 106 LEU A C 1
ATOM 825 O O . LEU A 1 106 ? -9.937 11.807 1.362 1.00 77.81 106 LEU A O 1
ATOM 829 N N . GLY A 1 107 ? -10.765 10.459 -0.239 1.00 80.19 107 GLY A N 1
ATOM 830 C CA . GLY A 1 107 ? -11.381 11.509 -1.055 1.00 80.19 107 GLY A CA 1
ATOM 831 C C . GLY A 1 107 ? -10.365 12.480 -1.673 1.00 80.19 107 GLY A C 1
ATOM 832 O O . GLY A 1 107 ? -10.586 13.692 -1.659 1.00 80.19 107 GLY A O 1
ATOM 833 N N . ILE A 1 108 ? -9.222 11.971 -2.136 1.00 75.81 108 ILE A N 1
ATOM 834 C CA . ILE A 1 108 ? -8.143 12.717 -2.798 1.00 75.81 108 ILE A CA 1
ATOM 835 C C . ILE A 1 108 ? -8.134 12.323 -4.277 1.00 75.81 108 ILE A C 1
ATOM 837 O O . ILE A 1 108 ? -8.100 11.139 -4.590 1.00 75.81 108 ILE A O 1
ATOM 841 N N . SER A 1 109 ? -8.093 13.292 -5.193 1.00 68.69 109 SER A N 1
ATOM 842 C CA . SER A 1 109 ? -7.765 12.996 -6.593 1.00 68.69 109 SER A CA 1
ATOM 843 C C . SER A 1 109 ? -6.247 12.988 -6.759 1.00 68.69 109 SER A C 1
ATOM 845 O O . SER A 1 109 ? -5.607 14.016 -6.549 1.00 68.69 109 SER A O 1
ATOM 847 N N . LEU A 1 110 ? -5.662 11.841 -7.121 1.00 63.31 110 LEU A N 1
ATOM 848 C CA . LEU A 1 110 ? -4.230 11.752 -7.464 1.00 63.31 110 LEU A CA 1
ATOM 849 C C . LEU A 1 110 ? -3.937 12.242 -8.882 1.00 63.31 110 LEU A C 1
ATOM 851 O O . LEU A 1 110 ? -2.787 12.514 -9.217 1.00 63.31 110 LEU A O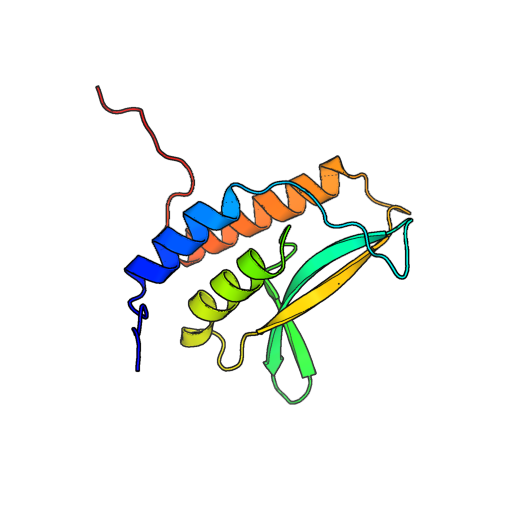 1
ATOM 855 N N . PHE A 1 111 ? -4.973 12.365 -9.709 1.00 56.88 111 PHE A N 1
ATOM 856 C CA . PHE A 1 111 ? -4.868 13.000 -11.007 1.00 56.88 111 PHE A CA 1
ATOM 857 C C . PHE A 1 111 ? -5.207 14.473 -10.841 1.00 56.88 111 PHE A C 1
ATOM 859 O O . PHE A 1 111 ? -6.316 14.839 -10.440 1.00 56.88 111 PHE A O 1
ATOM 866 N N . ASN A 1 112 ? -4.237 15.324 -11.163 1.00 42.59 112 ASN A N 1
ATOM 867 C CA . ASN A 1 112 ? -4.529 16.697 -11.518 1.00 42.59 112 ASN A CA 1
ATOM 868 C C . ASN A 1 112 ? -5.319 16.608 -12.827 1.00 42.59 112 ASN A C 1
ATOM 870 O O . ASN A 1 112 ? -4.732 16.447 -13.898 1.00 42.59 112 ASN A O 1
ATOM 874 N N . SER A 1 113 ? -6.647 16.630 -12.752 1.00 42.75 113 SER A N 1
ATOM 875 C CA . SER A 1 113 ? -7.471 16.894 -13.924 1.00 42.75 113 SER A CA 1
ATOM 876 C C . SER A 1 113 ? -7.205 18.337 -14.331 1.00 42.75 113 SER A C 1
ATOM 878 O O . SER A 1 113 ? -7.967 19.241 -14.010 1.00 42.75 113 SER A O 1
ATOM 880 N N . THR A 1 114 ? -6.093 18.578 -15.021 1.00 48.66 114 THR A N 1
ATOM 881 C CA . THR A 1 114 ? -5.943 19.765 -15.853 1.00 48.66 114 THR A CA 1
ATOM 882 C C . THR A 1 114 ? -6.800 19.514 -17.094 1.00 48.66 114 THR A C 1
ATOM 884 O O . THR A 1 114 ? -6.313 19.150 -18.162 1.00 48.66 114 THR A O 1
ATOM 887 N N . HIS A 1 115 ? -8.113 19.584 -16.905 1.00 45.00 115 HIS A N 1
ATOM 888 C CA . HIS A 1 115 ? -9.101 19.623 -17.972 1.00 45.00 115 HIS A CA 1
ATOM 889 C C . HIS A 1 115 ? -10.267 20.491 -17.510 1.00 45.00 115 HIS A C 1
ATOM 891 O O . HIS A 1 115 ? -11.374 20.019 -17.311 1.00 45.00 115 HIS A O 1
ATOM 897 N N . ASP A 1 116 ? -9.965 21.769 -17.304 1.00 42.47 116 ASP A N 1
ATOM 898 C CA . ASP A 1 116 ? -10.952 22.840 -17.268 1.00 42.47 116 ASP A CA 1
ATOM 899 C C . ASP A 1 116 ? -10.305 24.079 -17.901 1.00 42.47 116 ASP A C 1
ATOM 901 O O . ASP A 1 116 ? -9.594 24.827 -17.227 1.00 42.47 116 ASP A O 1
ATOM 905 N N . ALA A 1 117 ? -10.474 24.195 -19.225 1.00 36.00 117 ALA A N 1
ATOM 906 C CA . ALA A 1 117 ? -10.667 25.412 -20.033 1.00 36.00 117 ALA A CA 1
ATOM 907 C C . ALA A 1 117 ? -10.353 25.134 -21.512 1.00 36.00 117 ALA A C 1
ATOM 909 O O . ALA A 1 117 ? -9.185 24.807 -21.823 1.00 36.00 117 ALA A O 1
#

Foldseek 3Di:
DDDDPDDLVSLLVQLLVQLVDLAFDQDPVDNQWTKFKFKWAADPNDTDTDFDGARDQSNLQSLQSNCCVVGPRIHMDIDIGHPPPADSVRRSVSNVVRSVVSCVVSVHDSDPPPPDD

Sequence (117 aa):
MLNAPDTIKDQRARLLSVALIEEFQVNEIAPLCRMVWGVQHVRDGQRVDIAGPFFTEEEARTAADLLRPSHRGARAYPASWTAADITRLDLADACRATRGKLADQLGISLFNSTHDA

Radius of gyration: 15.2 Å; chains: 1; bounding box: 32×41×40 Å

pLDDT: mean 77.74, std 14.51, range [36.0, 92.88]

Secondary structure (DSSP, 8-state):
-------HHHHHHHHHHHTT---PEE-SS-TTEEEEEEEEEEETTEEEEEEEEESSHHHHHHHHHHHTTTSTT-EEEEEEEETTSS-HHHHHHHHHHHHHHHHHHHT--SS------